Protein AF-A0A6V8KQV4-F1 (afdb_monomer)

Radius of gyration: 14.85 Å; Cα contacts (8 Å, |Δi|>4): 380; chains: 1; bounding box: 39×21×40 Å

Organism: NCBI:txid1076126

Solvent-accessible surface area (backbone atoms only — not comparable to full-atom values): 6880 Å² total; per-residue (Å²): 78,57,39,28,77,65,38,85,32,75,97,43,90,47,80,47,53,73,48,77,50,69,71,37,68,36,46,50,67,84,60,64,80,39,42,41,37,32,36,27,36,32,76,35,73,64,31,20,41,27,46,33,46,32,30,15,32,72,44,78,86,55,69,54,21,40,38,32,39,40,60,42,72,49,62,48,49,76,53,75,44,80,49,42,54,85,64,32,76,66,47,72,46,75,62,90,63,47,31,43,51,6,34,43,38,38,37,39,25,26,21,26,16,64,52,53,36,46,66,46,66,82,90,64,31,47,80,46,69,38,56,93

Sequence (132 aa):
MPSAGGTNHDGTPFNPVTFTATGLTMAYNGGATAFDLFLDAGGSVGNGTQVRVSYDLTGNGSFDRVETYRYFATDPVTGYEHYTQAAGLASSTGTLGSLSNGTVRVEVWSAIGNAPTTLGVGNQSIIRMPFA

pLDDT: mean 96.97, std 3.06, range [72.38, 98.88]

Foldseek 3Di:
DAAPQQDAQWPHFDPWDKDKDFQDFFFFQPDDKKKKKWKFQAQFAPWWKWKKKFKFQELPPDTQKIWIAGIDGDHRHGGTDIDMCVSDTPDMHHDDGGHDRMMMMMTMHTRHGNGDMDIDDDPHIDMDDRTD

Structure (mmCIF, N/CA/C/O backbone):
data_AF-A0A6V8KQV4-F1
#
_entry.id   AF-A0A6V8KQV4-F1
#
loop_
_atom_site.group_PDB
_atom_site.id
_atom_site.type_symbol
_atom_site.label_atom_id
_atom_site.label_alt_id
_atom_site.label_comp_id
_atom_site.label_asym_id
_a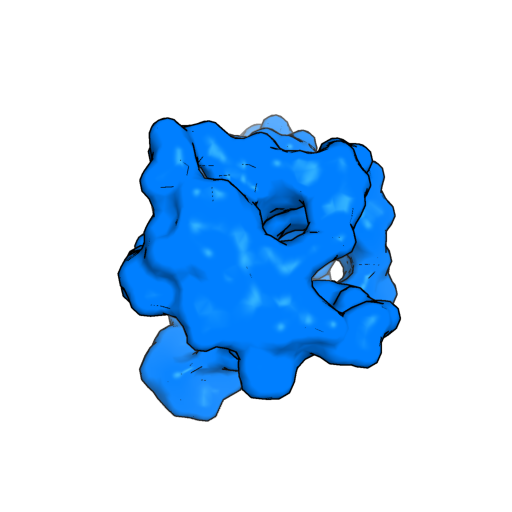tom_site.label_entity_id
_atom_site.label_seq_id
_atom_site.pdbx_PDB_ins_code
_atom_site.Cartn_x
_atom_site.Cartn_y
_atom_site.Cartn_z
_atom_site.occupancy
_atom_site.B_iso_or_equiv
_atom_site.auth_seq_id
_atom_site.auth_comp_id
_atom_site.auth_asym_id
_atom_site.auth_atom_id
_atom_site.pdbx_PDB_model_num
ATOM 1 N N . MET A 1 1 ? 4.339 8.846 -8.697 1.00 95.56 1 MET A N 1
ATOM 2 C CA . MET A 1 1 ? 5.020 8.597 -7.409 1.00 95.56 1 MET A CA 1
ATOM 3 C C . MET A 1 1 ? 6.520 8.716 -7.629 1.00 95.56 1 MET A C 1
ATOM 5 O O . MET A 1 1 ? 6.974 8.270 -8.681 1.00 95.56 1 MET A O 1
ATOM 9 N N . PRO A 1 2 ? 7.280 9.340 -6.711 1.00 96.81 2 PRO A N 1
ATOM 10 C CA . PRO A 1 2 ? 8.743 9.381 -6.795 1.00 96.81 2 PRO A CA 1
ATOM 11 C C . PRO A 1 2 ? 9.363 7.975 -6.844 1.00 96.81 2 PRO A C 1
ATOM 13 O O . PRO A 1 2 ? 8.734 7.006 -6.414 1.00 96.81 2 PRO A O 1
ATOM 16 N N . SER A 1 3 ? 10.585 7.860 -7.370 1.00 96.75 3 SER A N 1
ATOM 17 C CA . SER A 1 3 ? 11.329 6.593 -7.392 1.00 96.75 3 SER A CA 1
ATOM 18 C C . SER A 1 3 ? 11.877 6.215 -6.009 1.00 96.75 3 SER A C 1
ATOM 20 O O . SER A 1 3 ? 11.878 7.034 -5.087 1.00 96.75 3 SER A O 1
ATOM 22 N N . ALA A 1 4 ? 12.406 4.993 -5.881 1.00 97.19 4 ALA A N 1
ATOM 23 C CA . ALA A 1 4 ? 13.145 4.538 -4.698 1.00 97.19 4 ALA A CA 1
ATOM 24 C C . ALA A 1 4 ? 14.607 5.047 -4.662 1.00 97.19 4 ALA A C 1
ATOM 26 O O . ALA A 1 4 ? 15.423 4.584 -3.863 1.00 97.19 4 ALA A O 1
ATOM 27 N N . GLY A 1 5 ? 14.986 5.948 -5.581 1.00 96.94 5 GLY A N 1
ATOM 28 C CA . GLY A 1 5 ? 16.342 6.498 -5.677 1.00 96.94 5 GLY A CA 1
ATOM 29 C C . GLY A 1 5 ? 17.431 5.459 -5.966 1.00 96.94 5 GLY A C 1
ATOM 30 O O . GLY A 1 5 ? 18.589 5.684 -5.622 1.00 96.94 5 GLY A O 1
ATOM 31 N N . GLY A 1 6 ? 17.073 4.301 -6.534 1.00 96.06 6 GLY A N 1
ATOM 32 C CA . GLY A 1 6 ? 18.008 3.196 -6.764 1.00 96.06 6 GLY A CA 1
ATOM 33 C C . GLY A 1 6 ? 18.391 2.418 -5.500 1.00 96.06 6 GLY A C 1
ATOM 34 O O . GLY A 1 6 ? 19.332 1.628 -5.541 1.00 96.06 6 GLY A O 1
AT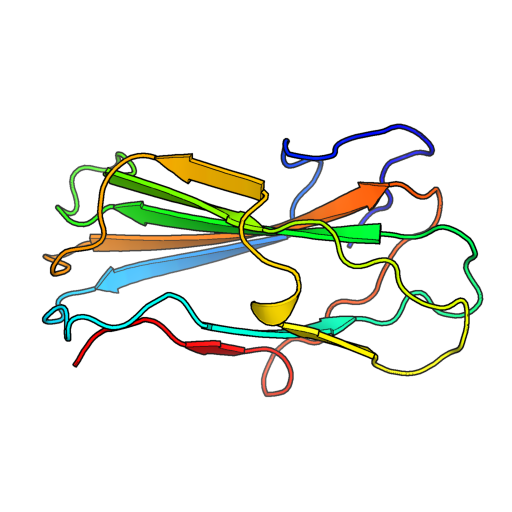OM 35 N N . THR A 1 7 ? 17.677 2.615 -4.388 1.00 96.94 7 THR A N 1
ATOM 36 C CA . THR A 1 7 ? 17.881 1.879 -3.133 1.00 96.94 7 THR A CA 1
ATOM 37 C C . THR A 1 7 ? 16.666 1.022 -2.778 1.00 96.94 7 THR A C 1
ATOM 39 O O . THR A 1 7 ? 15.617 1.122 -3.412 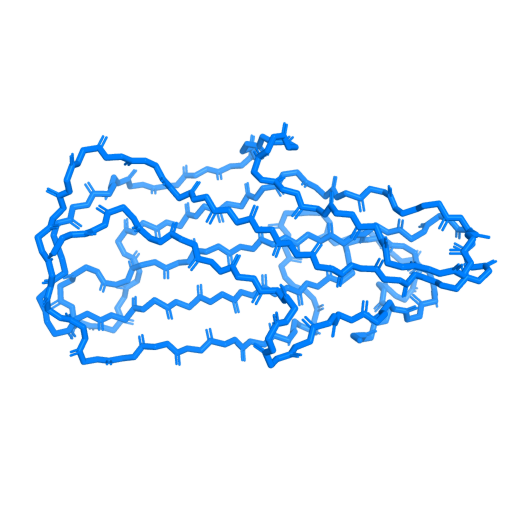1.00 96.94 7 THR A O 1
ATOM 42 N N . ASN A 1 8 ? 16.829 0.119 -1.808 1.00 97.88 8 ASN A N 1
ATOM 43 C CA . ASN A 1 8 ? 15.763 -0.778 -1.374 1.00 97.88 8 ASN A CA 1
ATOM 44 C C . ASN A 1 8 ? 15.004 -0.184 -0.175 1.00 97.88 8 ASN A C 1
ATOM 46 O O . ASN A 1 8 ? 15.593 0.071 0.877 1.00 97.88 8 ASN A O 1
ATOM 50 N N . HIS A 1 9 ? 13.696 -0.014 -0.342 1.00 98.44 9 HIS A N 1
ATOM 51 C CA . HIS A 1 9 ? 12.730 0.435 0.660 1.00 98.44 9 HIS A CA 1
ATOM 52 C C . HIS A 1 9 ? 11.582 -0.573 0.844 1.00 98.44 9 HIS A C 1
ATOM 54 O O . HIS A 1 9 ? 10.469 -0.205 1.225 1.00 98.44 9 HIS A O 1
ATOM 60 N N . ASP A 1 10 ? 11.825 -1.853 0.561 1.00 98.25 10 ASP A N 1
ATOM 61 C CA . ASP A 1 10 ? 10.863 -2.925 0.807 1.00 98.25 10 ASP A CA 1
ATOM 62 C C . ASP A 1 10 ? 10.467 -2.970 2.291 1.00 98.25 10 ASP A C 1
ATOM 64 O O . ASP A 1 10 ? 11.297 -2.941 3.205 1.00 98.25 10 ASP A O 1
ATOM 68 N N . GLY A 1 11 ? 9.161 -2.983 2.532 1.00 97.75 11 GLY A N 1
ATOM 69 C CA . GLY A 1 11 ? 8.550 -3.019 3.852 1.00 97.75 11 GLY A CA 1
ATOM 70 C C . GLY A 1 11 ? 8.527 -1.676 4.584 1.00 97.75 11 GLY A C 1
ATOM 71 O O . GLY A 1 11 ? 7.874 -1.581 5.625 1.00 97.75 11 GLY A O 1
ATOM 72 N N . THR A 1 12 ? 9.182 -0.632 4.066 1.00 97.62 12 THR A N 1
ATOM 73 C CA . THR A 1 12 ? 9.286 0.678 4.729 1.00 97.62 12 THR A CA 1
ATOM 74 C C . THR A 1 12 ? 8.897 1.805 3.772 1.00 97.62 12 THR A C 1
ATOM 76 O O . THR A 1 12 ? 9.634 2.058 2.824 1.00 97.62 12 THR A O 1
ATOM 79 N N . PRO A 1 13 ? 7.779 2.521 4.013 1.00 98.00 13 PRO A N 1
ATOM 80 C CA . PRO A 1 13 ? 7.373 3.639 3.167 1.00 98.00 13 PRO A CA 1
ATOM 81 C C . PRO A 1 13 ? 8.489 4.668 2.959 1.00 98.00 13 PRO A C 1
ATOM 83 O O . PRO A 1 13 ? 9.084 5.155 3.920 1.00 98.00 13 PRO A O 1
ATOM 86 N N . PHE A 1 14 ? 8.733 5.030 1.699 1.00 98.06 14 PHE A N 1
ATOM 87 C CA . PHE A 1 14 ? 9.696 6.056 1.303 1.00 98.06 14 PHE A CA 1
ATOM 88 C C . PHE A 1 14 ? 9.048 7.021 0.312 1.00 98.06 14 PHE A C 1
ATOM 90 O O . PHE A 1 14 ? 8.637 6.614 -0.771 1.00 98.06 14 PHE A O 1
ATOM 97 N N . ASN A 1 15 ? 8.928 8.297 0.692 1.00 97.38 15 ASN A N 1
ATOM 98 C CA . ASN A 1 15 ? 8.198 9.321 -0.071 1.00 97.38 15 ASN A CA 1
ATOM 99 C C . ASN A 1 15 ? 6.815 8.847 -0.581 1.00 97.38 15 ASN A C 1
ATOM 101 O O . ASN A 1 15 ? 6.531 8.981 -1.778 1.00 97.38 15 ASN A O 1
ATOM 105 N N . PRO A 1 16 ? 5.965 8.256 0.287 1.00 98.31 16 PRO A N 1
ATOM 106 C CA . PRO A 1 16 ? 4.710 7.675 -0.158 1.00 98.31 16 PRO A CA 1
ATOM 107 C C . PRO A 1 16 ? 3.743 8.747 -0.659 1.00 98.31 16 PRO A C 1
ATOM 109 O O . PRO A 1 16 ? 3.688 9.866 -0.143 1.00 98.31 16 PRO A O 1
ATOM 112 N N . VAL A 1 17 ? 2.912 8.365 -1.625 1.00 98.12 17 VAL A N 1
ATOM 113 C CA . VAL A 1 17 ? 1.628 9.033 -1.826 1.00 98.12 17 VAL A CA 1
ATOM 114 C C . VAL A 1 17 ? 0.671 8.496 -0.771 1.00 98.12 17 VAL A C 1
ATOM 116 O O . VAL A 1 17 ? 0.472 7.284 -0.665 1.00 98.12 17 VAL A O 1
ATOM 119 N N . THR A 1 18 ? 0.100 9.407 0.011 1.00 98.38 18 THR A N 1
ATOM 120 C CA . THR A 1 18 ? -0.737 9.073 1.164 1.00 98.38 18 THR A CA 1
ATOM 121 C C . THR A 1 18 ? -2.175 9.503 0.922 1.00 98.38 18 THR A C 1
ATOM 123 O O . THR A 1 18 ? -2.440 10.669 0.630 1.00 98.38 18 THR A O 1
ATOM 126 N N . PHE A 1 19 ? -3.104 8.570 1.108 1.00 97.81 19 PHE A N 1
ATOM 127 C CA . PHE A 1 19 ? -4.541 8.817 1.112 1.00 97.81 19 PHE A CA 1
ATOM 128 C C . PHE A 1 19 ? -5.097 8.507 2.497 1.00 97.81 19 PHE A C 1
ATOM 130 O O . PHE A 1 19 ? -4.760 7.479 3.084 1.00 97.81 19 PHE A O 1
ATOM 137 N N . THR A 1 20 ? -5.964 9.376 3.007 1.00 97.94 20 THR A N 1
ATOM 138 C CA . THR A 1 20 ? -6.547 9.220 4.341 1.00 97.94 20 THR A CA 1
ATOM 139 C C . THR A 1 20 ? -8.052 9.418 4.272 1.00 97.94 20 THR A C 1
ATOM 141 O O . THR A 1 20 ? -8.523 10.424 3.744 1.00 97.94 20 THR A O 1
ATOM 144 N N . ALA A 1 21 ? -8.795 8.474 4.841 1.00 97.31 21 ALA A N 1
ATOM 145 C CA . ALA A 1 21 ? -10.220 8.594 5.112 1.00 97.31 21 ALA A CA 1
ATOM 146 C C . ALA A 1 21 ? -10.424 8.620 6.631 1.00 97.31 21 ALA A C 1
ATOM 148 O O . ALA A 1 21 ? -9.925 7.741 7.330 1.00 97.31 21 ALA A O 1
ATOM 149 N N . THR A 1 22 ? -11.122 9.632 7.142 1.00 98.12 22 THR A N 1
ATOM 150 C CA . THR A 1 22 ? -11.329 9.866 8.581 1.00 98.12 22 THR A CA 1
ATOM 151 C C . THR A 1 22 ? -12.816 9.916 8.922 1.00 98.12 22 THR A C 1
ATOM 153 O O . THR A 1 22 ? -13.662 10.023 8.033 1.00 98.12 22 THR A O 1
ATOM 156 N N . GLY A 1 23 ? -13.140 9.845 10.217 1.00 97.44 23 GLY A N 1
ATOM 157 C CA . GLY A 1 23 ? -14.523 9.919 10.696 1.00 97.44 23 GLY A CA 1
ATOM 158 C C . GLY A 1 23 ? -15.350 8.687 10.325 1.00 97.44 23 GLY A C 1
ATOM 159 O O . GLY A 1 23 ? -16.568 8.771 10.179 1.00 97.44 23 GLY A O 1
ATOM 160 N N . LEU A 1 24 ? -14.687 7.547 10.127 1.00 97.06 24 LEU A N 1
ATOM 161 C CA . LEU A 1 24 ? -15.319 6.323 9.656 1.00 97.06 24 LEU A CA 1
ATOM 162 C C . LEU A 1 24 ? -15.975 5.571 10.814 1.00 97.06 24 LEU A C 1
ATOM 164 O O . LEU A 1 24 ? -15.319 5.237 11.796 1.00 97.06 24 LEU A O 1
ATOM 168 N N . THR A 1 25 ? -17.255 5.240 10.671 1.00 97.19 25 THR A N 1
ATOM 169 C CA . THR A 1 25 ? -17.982 4.385 11.619 1.00 97.19 25 THR A CA 1
ATOM 170 C C . THR A 1 25 ? -18.695 3.298 10.831 1.00 97.19 25 THR A C 1
ATOM 172 O O . THR A 1 25 ? -19.689 3.580 10.167 1.00 97.19 25 THR A O 1
ATOM 175 N N . MET A 1 26 ? -18.150 2.081 10.845 1.00 96.12 26 MET A N 1
ATOM 176 C CA . MET A 1 26 ? -18.626 0.963 10.022 1.00 96.12 26 MET A CA 1
ATOM 177 C C . MET A 1 26 ? -18.399 -0.373 10.736 1.00 96.12 26 MET A C 1
ATOM 179 O O . MET A 1 26 ? -17.413 -0.542 11.463 1.00 96.12 26 MET A O 1
ATOM 183 N N . ALA A 1 27 ? -19.294 -1.337 10.520 1.00 97.56 27 ALA A N 1
ATOM 184 C CA . ALA A 1 27 ? -19.203 -2.645 11.163 1.00 97.56 27 ALA A CA 1
ATOM 185 C C . ALA A 1 27 ? -18.246 -3.561 10.391 1.00 97.56 27 ALA A C 1
ATOM 187 O O . ALA A 1 27 ? -18.341 -3.679 9.171 1.00 97.56 27 ALA A O 1
ATOM 188 N N . TYR A 1 28 ? -17.334 -4.241 11.088 1.00 97.12 28 TYR A N 1
ATOM 189 C CA . TYR A 1 28 ? -16.472 -5.240 10.454 1.00 97.12 28 TYR A CA 1
ATOM 190 C C . TYR A 1 28 ? -17.273 -6.473 10.040 1.00 97.12 28 TYR A C 1
ATOM 192 O O . TYR A 1 28 ? -18.006 -7.046 10.845 1.00 97.12 28 TYR A O 1
ATOM 200 N N . ASN A 1 29 ? -17.114 -6.895 8.785 1.00 96.00 29 ASN A N 1
ATOM 201 C CA . ASN A 1 29 ? -17.895 -7.988 8.201 1.00 96.00 29 ASN A CA 1
ATOM 202 C C . ASN A 1 29 ? -17.162 -9.344 8.177 1.00 96.00 29 ASN A C 1
ATOM 204 O O . ASN A 1 29 ? -17.684 -10.308 7.622 1.00 96.00 29 ASN A O 1
ATOM 208 N N . GLY A 1 30 ? -15.963 -9.434 8.762 1.00 95.31 30 GLY A N 1
ATOM 209 C CA . GLY A 1 30 ? -15.153 -10.659 8.764 1.00 95.31 30 GLY A CA 1
ATOM 210 C C . GLY A 1 30 ? -14.270 -10.855 7.525 1.00 95.31 30 GLY A C 1
ATOM 211 O O . GLY A 1 30 ? -13.558 -11.855 7.453 1.00 95.31 30 GLY A O 1
ATOM 212 N N . GLY A 1 31 ? -14.316 -9.939 6.553 1.00 95.19 31 GLY A N 1
ATOM 213 C CA . GLY A 1 31 ? -13.506 -9.987 5.337 1.00 95.19 31 GLY A CA 1
ATOM 214 C C . GLY A 1 31 ? -12.058 -9.522 5.524 1.00 95.19 31 GLY A C 1
ATOM 215 O O . GLY A 1 31 ? -11.625 -9.148 6.607 1.00 95.19 31 GLY A O 1
ATOM 216 N N . ALA A 1 32 ? -11.301 -9.493 4.429 1.00 95.12 32 ALA A N 1
ATOM 217 C CA . ALA A 1 32 ? -9.939 -8.963 4.398 1.00 95.12 32 ALA A CA 1
ATOM 218 C C . ALA A 1 32 ? -9.864 -7.673 3.571 1.00 95.12 32 ALA A C 1
ATOM 220 O O . ALA A 1 32 ? -10.729 -7.410 2.734 1.00 95.12 32 ALA A O 1
ATOM 221 N N . THR A 1 33 ? -8.799 -6.898 3.765 1.00 97.12 33 THR A N 1
ATOM 222 C CA . THR A 1 33 ? -8.449 -5.797 2.863 1.00 97.12 33 THR A CA 1
ATOM 223 C C . THR A 1 33 ? -8.232 -6.333 1.447 1.00 97.12 33 THR A C 1
ATOM 225 O O . THR A 1 33 ? -7.443 -7.258 1.230 1.00 97.12 33 THR A O 1
ATOM 228 N N . ALA A 1 34 ? -8.912 -5.732 0.475 1.00 97.62 34 ALA A N 1
ATOM 229 C CA . ALA A 1 34 ? -8.713 -5.998 -0.944 1.00 97.62 34 ALA A CA 1
ATOM 230 C C . ALA A 1 34 ? -8.449 -4.689 -1.687 1.00 97.62 34 ALA A C 1
ATOM 232 O O . ALA A 1 34 ? -8.894 -3.621 -1.266 1.00 97.62 34 ALA A O 1
ATOM 233 N N . PHE A 1 35 ? -7.724 -4.754 -2.795 1.00 98.19 35 PHE A N 1
ATOM 234 C CA . PHE A 1 35 ? -7.418 -3.579 -3.596 1.00 98.19 35 PHE A CA 1
ATOM 235 C C . PHE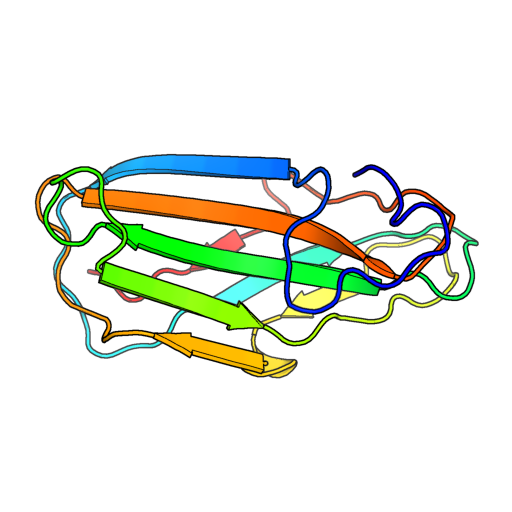 A 1 35 ? -7.124 -3.938 -5.045 1.00 98.19 35 PHE A C 1
ATOM 237 O O . PHE A 1 35 ? -6.764 -5.068 -5.369 1.00 98.19 35 PHE A O 1
ATOM 244 N N . ASP A 1 36 ? -7.262 -2.936 -5.899 1.00 98.50 36 ASP A N 1
ATOM 245 C CA . ASP A 1 36 ? -6.809 -2.962 -7.280 1.00 98.50 36 ASP A CA 1
ATOM 246 C C . ASP A 1 36 ? -6.179 -1.600 -7.577 1.00 98.50 36 ASP A C 1
ATOM 248 O O . ASP A 1 36 ? -6.874 -0.581 -7.597 1.00 98.50 36 ASP A O 1
ATOM 252 N N . LEU A 1 37 ? -4.849 -1.568 -7.672 1.00 98.56 37 LEU A N 1
ATOM 253 C CA . LEU A 1 37 ? -4.066 -0.368 -7.938 1.00 98.56 37 LEU A CA 1
ATOM 254 C C . LEU A 1 37 ? -3.529 -0.418 -9.364 1.00 98.56 37 LEU A C 1
ATOM 256 O O . LEU A 1 37 ? -2.861 -1.374 -9.752 1.00 98.56 37 LEU A O 1
ATOM 260 N N . PHE A 1 38 ? -3.775 0.654 -10.107 1.00 98.62 38 PHE A N 1
ATOM 261 C CA . PHE A 1 38 ? -3.328 0.814 -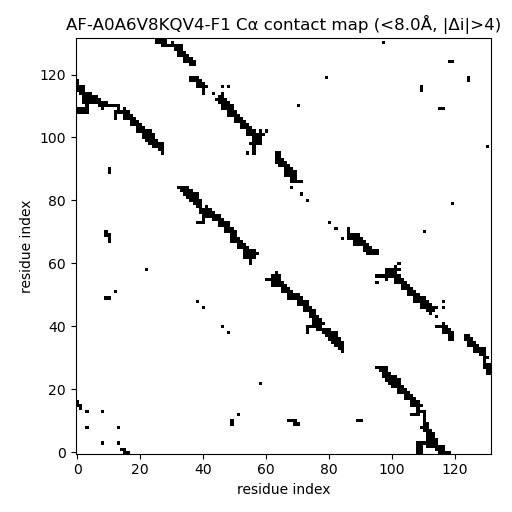11.483 1.00 98.62 38 PHE A CA 1
ATOM 262 C C . PHE A 1 38 ? -1.947 1.464 -11.478 1.00 98.62 38 PHE A C 1
ATOM 264 O O . PHE A 1 38 ? -1.809 2.619 -11.059 1.00 98.62 38 PHE A O 1
ATOM 271 N N . LEU A 1 39 ? -0.935 0.733 -11.935 1.00 98.38 39 LEU A N 1
ATOM 272 C CA . LEU A 1 39 ? 0.462 1.163 -11.936 1.00 98.38 39 LEU A CA 1
ATOM 273 C C . LEU A 1 39 ? 1.021 1.194 -13.352 1.00 98.38 39 LEU A C 1
ATOM 275 O O . LEU A 1 39 ? 0.788 0.268 -14.110 1.00 98.38 39 LEU A O 1
ATOM 279 N N . ASP A 1 40 ? 1.770 2.236 -13.696 1.00 97.94 40 ASP A N 1
ATOM 280 C CA . ASP A 1 40 ? 2.460 2.335 -14.988 1.00 97.94 40 ASP A CA 1
ATOM 281 C C . ASP A 1 40 ? 3.874 2.888 -14.760 1.00 97.94 40 ASP A C 1
ATOM 283 O O . ASP A 1 40 ? 4.047 4.032 -14.322 1.00 97.94 40 ASP A O 1
ATOM 287 N N . ALA A 1 41 ? 4.893 2.062 -15.003 1.00 96.56 41 ALA A N 1
ATOM 288 C CA . ALA A 1 41 ? 6.305 2.444 -14.896 1.00 96.56 41 ALA A CA 1
ATOM 289 C C . ALA A 1 41 ? 6.890 2.974 -16.221 1.00 96.56 41 ALA A C 1
ATOM 291 O O . ALA A 1 41 ? 8.083 3.301 -16.301 1.00 96.56 41 ALA A O 1
ATOM 292 N N . GLY A 1 42 ? 6.073 3.084 -17.271 1.00 95.94 42 GLY A N 1
ATOM 293 C CA . GLY A 1 42 ? 6.512 3.375 -18.627 1.00 95.94 42 GLY A CA 1
ATOM 294 C C . GLY A 1 42 ? 7.536 2.346 -19.108 1.00 95.94 42 GLY A C 1
ATOM 295 O O . GLY A 1 42 ? 7.457 1.168 -18.797 1.00 95.94 42 GLY A O 1
ATOM 296 N N . GLY A 1 43 ? 8.562 2.797 -19.829 1.00 96.06 43 GLY A N 1
ATOM 297 C CA . GLY A 1 43 ? 9.662 1.930 -20.279 1.00 96.06 43 GLY A CA 1
ATOM 298 C C . GLY A 1 43 ? 10.710 1.590 -19.207 1.00 96.06 43 GLY A C 1
ATOM 299 O O . GLY A 1 43 ? 11.834 1.229 -19.559 1.00 96.06 43 GLY A O 1
ATOM 300 N N . SER A 1 44 ? 10.421 1.790 -17.918 1.00 95.44 44 SER A N 1
ATOM 301 C CA . SER A 1 44 ? 11.439 1.740 -16.861 1.00 95.44 44 SER A CA 1
ATOM 302 C C . SER A 1 44 ? 11.639 0.334 -16.306 1.00 95.44 44 SER A C 1
ATOM 304 O O . SER A 1 44 ? 10.735 -0.260 -15.728 1.00 95.44 44 SER A O 1
ATOM 306 N N . VAL A 1 45 ? 12.861 -0.186 -16.420 1.00 94.88 45 VAL A N 1
ATOM 307 C CA . VAL A 1 45 ? 13.217 -1.523 -15.926 1.00 94.88 45 VAL A CA 1
ATOM 308 C C . VAL A 1 45 ? 13.443 -1.516 -14.413 1.00 94.88 45 VAL A C 1
ATOM 310 O O . VAL A 1 45 ? 14.140 -0.650 -13.884 1.00 94.88 45 VAL A O 1
ATOM 313 N N . GLY A 1 46 ? 12.932 -2.545 -13.732 1.00 95.19 46 GLY A N 1
ATOM 314 C CA . GLY A 1 46 ? 13.263 -2.825 -12.331 1.00 95.19 46 GLY A CA 1
ATOM 315 C C . GLY A 1 46 ? 12.523 -1.954 -11.316 1.00 95.19 46 GLY A C 1
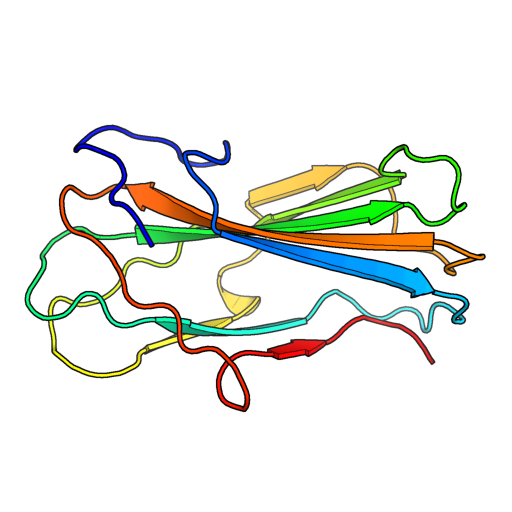ATOM 316 O O . GLY A 1 46 ? 12.995 -1.802 -10.189 1.00 95.19 46 GLY A O 1
ATOM 317 N N . ASN A 1 47 ? 11.384 -1.379 -11.701 1.00 97.44 47 ASN A N 1
ATOM 318 C CA . ASN A 1 47 ? 10.505 -0.678 -10.776 1.00 97.44 47 ASN A CA 1
ATOM 319 C C . ASN A 1 47 ? 9.639 -1.667 -9.986 1.00 97.44 47 ASN A C 1
ATOM 321 O O . ASN A 1 47 ? 9.174 -2.682 -10.504 1.00 97.44 47 ASN A O 1
ATOM 325 N N . GLY A 1 48 ? 9.414 -1.354 -8.711 1.00 98.06 48 GLY A N 1
ATOM 326 C CA . GLY A 1 48 ? 8.533 -2.129 -7.847 1.00 98.06 48 GLY A CA 1
ATOM 327 C C . GLY A 1 48 ? 7.780 -1.217 -6.894 1.00 98.06 48 GLY A C 1
ATOM 328 O O . GLY A 1 48 ? 8.391 -0.418 -6.185 1.00 98.06 48 GLY A O 1
ATOM 329 N N . THR A 1 49 ? 6.455 -1.330 -6.881 1.00 98.62 49 THR A N 1
ATOM 330 C CA . THR A 1 49 ? 5.569 -0.509 -6.043 1.00 98.62 49 THR A CA 1
ATOM 331 C C . THR A 1 49 ? 5.028 -1.327 -4.884 1.00 98.62 49 THR A C 1
ATOM 333 O O . THR A 1 49 ? 4.703 -2.496 -5.055 1.00 98.62 49 THR A O 1
ATOM 336 N N . GLN A 1 50 ? 4.880 -0.719 -3.714 1.00 98.75 50 GLN A N 1
ATOM 337 C CA . GLN A 1 50 ? 4.341 -1.365 -2.525 1.00 98.75 50 GLN A CA 1
ATOM 338 C C . GLN A 1 50 ? 3.234 -0.524 -1.897 1.00 98.75 50 GLN A C 1
ATOM 340 O O . GLN A 1 50 ? 3.227 0.703 -2.015 1.00 98.75 50 GLN A O 1
ATOM 345 N N . VAL A 1 51 ? 2.291 -1.199 -1.236 1.00 98.88 51 VAL A N 1
ATOM 346 C CA . VAL A 1 51 ? 1.204 -0.559 -0.493 1.00 98.88 51 VAL A CA 1
ATOM 347 C C . VAL A 1 51 ? 1.189 -1.002 0.966 1.00 98.88 51 VAL A C 1
ATOM 349 O O . VAL A 1 51 ? 1.410 -2.173 1.299 1.00 98.88 51 VAL A O 1
ATOM 352 N N . ARG A 1 52 ? 0.882 -0.043 1.840 1.00 98.88 52 ARG A N 1
ATOM 353 C CA . ARG A 1 52 ? 0.549 -0.247 3.245 1.00 98.88 52 ARG A CA 1
ATOM 354 C C . ARG A 1 52 ? -0.831 0.326 3.521 1.00 98.88 52 ARG A C 1
ATOM 356 O O . ARG A 1 52 ? -1.112 1.464 3.154 1.00 98.88 52 ARG A O 1
ATOM 363 N N . VAL A 1 53 ? -1.660 -0.446 4.214 1.00 98.69 53 VAL A N 1
ATOM 364 C CA . VAL A 1 53 ? -2.966 -0.003 4.707 1.00 98.69 53 VAL A CA 1
ATOM 365 C C . VAL A 1 53 ? -2.947 -0.051 6.229 1.00 98.69 53 VAL A C 1
ATOM 367 O O . VAL A 1 53 ? -2.623 -1.079 6.822 1.00 98.69 53 VAL A O 1
ATOM 370 N N . SER A 1 54 ? -3.242 1.082 6.859 1.00 98.69 54 SER A N 1
ATOM 371 C CA . SER A 1 54 ? -3.233 1.249 8.312 1.00 98.69 54 SER A CA 1
ATOM 372 C C . SER A 1 54 ? -4.613 1.690 8.791 1.00 98.69 54 SER A C 1
ATOM 374 O O . SER A 1 54 ? -5.206 2.597 8.210 1.00 98.69 54 SER A O 1
ATOM 376 N N . TYR A 1 55 ? -5.107 1.064 9.852 1.00 98.56 55 TYR A N 1
ATOM 377 C CA . TYR A 1 55 ? -6.438 1.263 10.412 1.00 98.56 55 TYR A CA 1
ATOM 378 C C . TYR A 1 55 ? -6.330 1.704 11.872 1.00 98.56 55 TYR A C 1
ATOM 380 O O . TYR A 1 55 ? -5.812 0.961 12.703 1.00 98.56 55 TYR A O 1
ATOM 388 N N . ASP A 1 56 ? -6.797 2.910 12.169 1.00 98.56 56 ASP A N 1
ATOM 389 C CA . ASP A 1 56 ? -7.153 3.364 13.513 1.00 98.56 56 ASP A CA 1
ATOM 390 C C . ASP A 1 56 ? -8.626 3.006 13.692 1.00 98.56 56 ASP A C 1
ATOM 392 O O . ASP A 1 56 ? -9.509 3.665 13.136 1.00 98.56 56 ASP A O 1
ATOM 396 N N . LEU A 1 57 ? -8.876 1.891 14.373 1.00 98.31 57 LEU A N 1
ATOM 397 C CA . LEU A 1 57 ? -10.206 1.316 14.543 1.00 98.31 57 LEU A CA 1
ATOM 398 C C . LEU A 1 57 ? -11.013 2.084 15.588 1.00 98.31 57 LEU A C 1
ATOM 400 O O . LEU A 1 57 ? -12.240 2.139 15.506 1.00 98.31 57 LEU A O 1
ATOM 404 N N . THR A 1 58 ? -10.328 2.690 16.555 1.00 97.94 58 THR A N 1
ATOM 405 C CA . THR A 1 58 ? -10.949 3.315 17.729 1.00 97.94 58 THR A CA 1
ATOM 406 C C . THR A 1 58 ? -11.054 4.838 17.648 1.00 97.94 58 THR A C 1
ATOM 408 O O . THR A 1 58 ? -11.685 5.448 18.512 1.00 97.94 58 THR A O 1
ATOM 411 N N . GLY A 1 59 ? -10.461 5.457 16.626 1.00 97.81 59 GLY A N 1
ATOM 412 C CA . GLY A 1 59 ? -10.455 6.907 16.434 1.00 97.81 59 GLY A CA 1
ATOM 413 C C . GLY A 1 59 ? -9.546 7.641 17.419 1.00 97.81 59 GLY A C 1
ATOM 414 O O . GLY A 1 59 ? -9.773 8.819 17.701 1.00 97.81 59 GLY A O 1
ATOM 415 N N . ASN A 1 60 ? -8.553 6.954 17.991 1.00 97.62 60 ASN A N 1
ATOM 416 C CA . ASN A 1 60 ? -7.678 7.500 19.033 1.00 97.62 60 ASN A CA 1
ATOM 417 C C . ASN A 1 60 ? -6.379 8.120 18.478 1.00 97.62 60 ASN A C 1
ATOM 419 O O . ASN A 1 60 ? -5.557 8.621 19.248 1.00 97.62 60 ASN A O 1
ATOM 423 N N . GLY A 1 61 ? -6.187 8.093 17.157 1.00 97.00 61 GLY A N 1
ATOM 424 C CA . GLY A 1 61 ? -5.009 8.617 16.469 1.00 97.00 61 GLY A CA 1
ATOM 425 C C . GLY A 1 61 ? -3.842 7.632 16.347 1.00 97.00 61 GLY A C 1
ATOM 426 O O . GLY A 1 61 ? -2.815 7.994 15.771 1.00 97.00 61 GLY A O 1
ATOM 427 N N . SER A 1 62 ? -3.971 6.402 16.852 1.00 98.06 62 SER A N 1
ATOM 428 C CA . SER A 1 62 ? -2.998 5.314 16.689 1.00 98.06 62 SER A CA 1
ATOM 429 C C . SER A 1 62 ? -3.558 4.213 15.790 1.00 98.06 62 SER A C 1
ATOM 431 O O . SER A 1 62 ? -4.747 3.925 15.813 1.00 98.06 62 SER A O 1
ATOM 433 N N . PHE A 1 63 ? -2.700 3.566 14.997 1.00 98.56 63 PHE A N 1
ATOM 434 C CA . PHE A 1 63 ? -3.134 2.458 14.144 1.00 98.56 63 PHE A CA 1
ATOM 435 C C . PHE A 1 63 ? -3.161 1.140 14.922 1.00 98.56 63 PHE A C 1
ATOM 437 O O . PHE A 1 63 ? -2.118 0.647 15.352 1.00 98.56 63 PHE A O 1
ATOM 444 N N . ASP A 1 64 ? -4.348 0.552 15.041 1.00 98.50 64 ASP A N 1
ATOM 445 C CA . ASP A 1 64 ? -4.596 -0.745 15.673 1.00 98.50 64 ASP A CA 1
ATOM 446 C C . ASP A 1 64 ? -4.217 -1.920 14.753 1.00 98.50 64 ASP A C 1
ATOM 448 O O . ASP A 1 64 ? -3.771 -2.971 15.216 1.00 98.50 64 ASP A O 1
ATOM 452 N N . ARG A 1 65 ? -4.373 -1.746 13.433 1.00 98.31 65 ARG A N 1
ATOM 453 C CA . ARG A 1 65 ? -4.040 -2.746 12.406 1.00 98.31 65 ARG A CA 1
ATOM 454 C C . ARG A 1 65 ? -3.207 -2.101 11.310 1.00 98.31 65 ARG A C 1
ATOM 456 O O . ARG A 1 65 ? -3.622 -1.112 10.718 1.00 98.31 65 ARG A O 1
ATOM 463 N N . VAL A 1 66 ? -2.050 -2.681 11.006 1.00 98.75 66 VAL A N 1
ATOM 464 C CA . VAL A 1 66 ? -1.203 -2.259 9.881 1.00 98.75 66 VAL A CA 1
ATOM 465 C C . VAL A 1 66 ? -0.917 -3.467 9.007 1.00 98.75 66 VAL A C 1
ATOM 467 O O . VAL A 1 66 ? -0.515 -4.515 9.506 1.00 98.75 66 VAL A O 1
ATOM 470 N N . GLU A 1 67 ? -1.112 -3.323 7.704 1.00 98.69 67 GLU A N 1
ATOM 471 C CA . GLU A 1 67 ? -0.887 -4.359 6.700 1.00 98.69 67 GLU A CA 1
ATOM 472 C C . GLU A 1 67 ? 0.062 -3.821 5.637 1.00 98.69 67 GLU A C 1
ATOM 474 O O . GLU A 1 67 ? -0.220 -2.799 5.020 1.00 98.69 67 GLU A O 1
ATOM 479 N N . THR A 1 68 ? 1.192 -4.494 5.419 1.00 98.81 68 THR A N 1
ATOM 480 C CA . THR A 1 68 ? 2.104 -4.194 4.306 1.00 98.81 68 THR A CA 1
ATOM 481 C C . THR A 1 68 ? 2.093 -5.368 3.340 1.00 98.81 68 THR A C 1
ATOM 483 O O . THR A 1 68 ? 2.353 -6.505 3.740 1.00 98.81 68 THR A O 1
ATOM 486 N N . TYR A 1 69 ? 1.791 -5.109 2.072 1.00 98.75 69 TYR A N 1
ATOM 487 C CA . TYR A 1 69 ? 1.757 -6.130 1.025 1.00 98.75 69 TYR A CA 1
ATOM 488 C C . TYR A 1 69 ? 3.125 -6.270 0.364 1.00 98.75 69 TYR A C 1
ATOM 490 O O . TYR A 1 69 ? 3.932 -5.348 0.420 1.00 98.75 69 TYR A O 1
ATOM 498 N N . ARG A 1 70 ? 3.427 -7.421 -0.241 1.00 98.81 70 ARG A N 1
ATOM 499 C CA . ARG A 1 70 ? 4.649 -7.572 -1.051 1.00 98.81 70 ARG A CA 1
ATOM 500 C C . ARG A 1 70 ? 4.614 -6.580 -2.202 1.00 98.81 70 ARG A C 1
ATOM 502 O O . ARG A 1 70 ? 3.538 -6.345 -2.755 1.00 98.81 70 ARG A O 1
ATOM 509 N N . TYR A 1 71 ? 5.766 -6.009 -2.544 1.00 98.31 71 TYR A N 1
ATOM 510 C CA . TYR A 1 71 ? 5.833 -5.120 -3.694 1.00 98.31 71 TYR A CA 1
ATOM 511 C C . TYR A 1 71 ? 5.448 -5.872 -4.976 1.00 98.31 71 TYR A C 1
ATOM 513 O O . TYR A 1 71 ? 5.673 -7.076 -5.113 1.00 98.31 71 TYR A O 1
ATOM 521 N N . PHE A 1 72 ? 4.864 -5.140 -5.911 1.00 98.62 72 PHE A N 1
ATOM 522 C CA . PHE A 1 72 ? 4.555 -5.587 -7.255 1.00 98.62 72 PHE A CA 1
ATOM 523 C C . PHE A 1 72 ? 5.605 -5.029 -8.206 1.00 98.62 72 PHE A C 1
ATOM 525 O O . PHE A 1 72 ? 5.765 -3.809 -8.302 1.00 98.62 72 PHE A O 1
ATOM 532 N N . ALA A 1 73 ? 6.355 -5.925 -8.845 1.00 97.62 73 ALA A N 1
ATOM 533 C CA . ALA A 1 73 ? 7.293 -5.562 -9.895 1.00 97.62 73 ALA A CA 1
ATOM 534 C C . ALA A 1 73 ? 6.503 -5.271 -11.172 1.00 97.62 73 ALA A C 1
ATOM 536 O O . ALA A 1 73 ? 5.794 -6.151 -11.652 1.00 97.62 73 ALA A O 1
ATOM 537 N N . THR A 1 74 ? 6.632 -4.052 -11.681 1.00 96.38 74 THR A N 1
ATOM 538 C CA . THR A 1 74 ? 6.015 -3.637 -12.943 1.00 96.38 74 THR A CA 1
ATOM 539 C C . THR A 1 74 ? 6.876 -4.084 -14.116 1.00 96.38 74 THR A C 1
ATOM 541 O O . THR A 1 74 ? 8.112 -4.082 -14.011 1.00 96.38 74 THR A O 1
ATOM 544 N N . ASP A 1 75 ? 6.261 -4.422 -15.240 1.00 93.19 75 ASP A N 1
ATOM 545 C CA . ASP A 1 75 ? 6.985 -4.610 -16.489 1.00 93.19 75 ASP A CA 1
ATOM 546 C C . ASP A 1 75 ? 7.356 -3.250 -17.135 1.00 93.19 75 ASP A C 1
ATOM 548 O O . ASP A 1 75 ? 6.775 -2.209 -16.822 1.00 93.19 75 ASP A O 1
ATOM 552 N N . PRO A 1 76 ? 8.416 -3.185 -17.965 1.00 94.19 76 PRO A N 1
ATOM 553 C CA . PRO A 1 76 ? 8.858 -1.939 -18.592 1.00 94.19 76 PRO A CA 1
ATOM 554 C C . PRO A 1 76 ? 8.073 -1.657 -19.885 1.00 94.19 76 PRO A C 1
ATOM 556 O O . PRO A 1 76 ? 8.671 -1.401 -20.937 1.00 94.19 76 PRO A O 1
ATOM 559 N N . VAL A 1 77 ? 6.744 -1.755 -19.833 1.00 96.31 77 VAL A N 1
ATOM 560 C CA . VAL A 1 77 ? 5.844 -1.484 -20.956 1.00 96.31 77 VAL A CA 1
ATOM 561 C C . VAL A 1 77 ? 4.868 -0.381 -20.562 1.00 96.31 77 VAL A C 1
ATOM 563 O O . VAL A 1 77 ? 4.271 -0.401 -19.496 1.00 96.31 77 VAL A O 1
ATOM 566 N N . THR A 1 78 ? 4.681 0.606 -21.444 1.00 96.44 78 THR A N 1
ATOM 567 C CA . THR A 1 78 ? 3.673 1.648 -21.216 1.00 96.44 78 THR A CA 1
ATOM 568 C C . THR A 1 78 ? 2.274 1.046 -21.182 1.00 96.44 78 THR A C 1
ATOM 570 O O . THR A 1 78 ? 1.831 0.426 -22.152 1.00 96.44 78 THR A O 1
ATOM 573 N N . GLY A 1 79 ? 1.557 1.314 -20.098 1.00 96.44 79 GLY A N 1
ATOM 574 C CA . GLY A 1 79 ? 0.220 0.800 -19.852 1.00 96.44 79 GLY A CA 1
ATOM 575 C C . GLY A 1 79 ? 0.012 0.536 -18.368 1.00 96.44 79 GLY A C 1
ATOM 576 O O . GLY A 1 79 ? 0.962 0.357 -17.616 1.00 96.44 79 GLY A O 1
ATOM 577 N N . TYR A 1 80 ? -1.249 0.532 -17.939 1.00 97.62 80 TYR A N 1
ATOM 578 C CA . TYR A 1 80 ? -1.556 0.206 -16.553 1.00 97.62 80 TYR A CA 1
ATOM 579 C C . TYR A 1 80 ? -1.530 -1.303 -16.322 1.00 97.62 80 TYR A C 1
ATOM 581 O O . TYR A 1 80 ? -2.269 -2.054 -16.959 1.00 97.62 80 TYR A O 1
ATOM 589 N N . GLU A 1 81 ? -0.739 -1.711 -15.343 1.00 98.25 81 GLU A N 1
ATOM 590 C CA . GLU A 1 81 ? -0.762 -3.023 -14.718 1.00 98.25 81 GLU A CA 1
ATOM 591 C C . GLU A 1 81 ? -1.592 -2.994 -13.429 1.00 98.25 81 GLU A C 1
ATOM 593 O O . GLU A 1 81 ? -1.749 -1.953 -12.782 1.00 98.25 81 GLU A O 1
ATOM 598 N N . HIS A 1 82 ? -2.109 -4.161 -13.041 1.00 98.25 82 HIS A N 1
ATOM 599 C CA . HIS A 1 82 ? -2.978 -4.324 -11.879 1.00 98.25 82 HIS A CA 1
ATOM 600 C C . HIS A 1 82 ? -2.222 -4.923 -10.695 1.00 98.25 82 HIS A C 1
ATOM 602 O O . HIS A 1 82 ? -1.975 -6.131 -10.627 1.00 98.25 82 HIS A O 1
ATOM 608 N N . TYR A 1 83 ? -1.920 -4.084 -9.711 1.00 98.56 83 TYR A N 1
ATOM 609 C C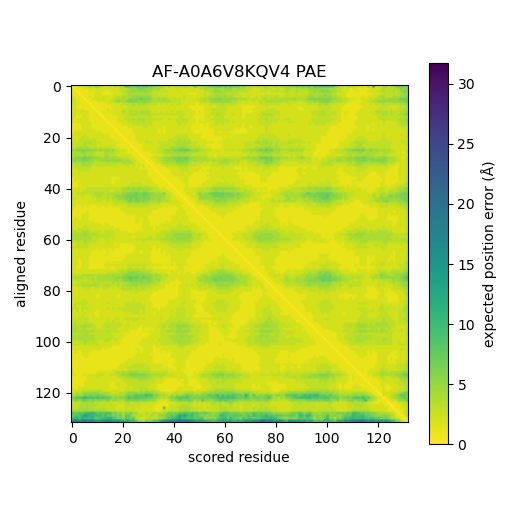A . TYR A 1 83 ? -1.418 -4.529 -8.421 1.00 98.56 83 TYR A CA 1
ATOM 610 C C . TYR A 1 83 ? -2.585 -4.784 -7.471 1.00 98.56 83 TYR A C 1
ATOM 612 O O . TYR A 1 83 ? -3.288 -3.863 -7.061 1.00 98.56 83 TYR A O 1
ATOM 620 N N . THR A 1 84 ? -2.770 -6.047 -7.092 1.00 98.69 84 THR A N 1
ATOM 621 C CA . THR A 1 84 ? -3.856 -6.478 -6.204 1.00 98.69 84 THR A CA 1
ATOM 622 C C . THR A 1 84 ? -3.324 -7.147 -4.940 1.00 98.69 84 THR A C 1
ATOM 624 O O . THR A 1 84 ? -2.152 -7.535 -4.854 1.00 98.69 84 THR A O 1
ATOM 627 N N . GLN A 1 85 ? -4.207 -7.373 -3.962 1.00 98.06 85 GLN A N 1
ATOM 628 C CA . GLN A 1 85 ? -3.873 -8.087 -2.725 1.00 98.06 85 GLN A CA 1
ATOM 629 C C . GLN A 1 85 ? -3.338 -9.510 -2.958 1.00 98.06 85 GLN A C 1
ATOM 631 O O . GLN A 1 85 ? -2.765 -10.097 -2.039 1.00 98.06 85 GLN A O 1
ATOM 636 N N . ALA A 1 86 ? -3.489 -10.068 -4.167 1.00 98.12 86 ALA A N 1
ATOM 637 C CA . ALA A 1 86 ? -2.952 -11.374 -4.547 1.00 98.12 86 ALA A CA 1
ATOM 638 C C . ALA A 1 86 ? -1.415 -11.448 -4.476 1.00 98.12 86 ALA A C 1
ATOM 640 O O . ALA A 1 86 ? -0.875 -12.541 -4.324 1.00 98.12 86 ALA A O 1
ATOM 641 N N . ALA A 1 87 ? -0.711 -10.308 -4.489 1.00 98.12 87 ALA A N 1
ATOM 642 C CA . ALA A 1 87 ? 0.722 -10.256 -4.173 1.00 98.12 87 ALA A CA 1
ATOM 643 C C . ALA A 1 87 ? 1.039 -10.776 -2.752 1.00 98.12 87 ALA A C 1
ATOM 645 O O . ALA A 1 87 ? 2.158 -11.199 -2.450 1.00 98.12 87 ALA A O 1
ATOM 646 N N . GLY A 1 88 ? 0.037 -10.773 -1.871 1.00 98.12 88 GLY A N 1
ATOM 647 C CA . GLY A 1 88 ? 0.096 -11.324 -0.527 1.00 98.12 88 GLY A CA 1
ATOM 648 C C . GLY A 1 88 ? 0.704 -10.371 0.499 1.00 98.12 88 GLY A C 1
ATOM 649 O O . GLY A 1 88 ? 1.469 -9.460 0.182 1.00 98.12 88 GLY A O 1
ATOM 650 N N . LEU A 1 89 ? 0.375 -10.613 1.767 1.00 97.94 89 LEU A N 1
ATOM 651 C CA . LEU A 1 89 ? 0.923 -9.859 2.893 1.00 97.94 89 LEU A CA 1
ATOM 652 C C . LEU A 1 89 ? 2.419 -10.149 3.056 1.00 97.94 89 LEU A C 1
ATOM 654 O O . LEU A 1 89 ? 2.826 -11.313 3.131 1.00 97.94 89 LEU A O 1
ATOM 658 N N . ALA A 1 90 ? 3.222 -9.091 3.129 1.00 98.50 90 ALA A N 1
ATOM 659 C CA . ALA A 1 90 ? 4.614 -9.148 3.561 1.00 98.50 90 ALA A CA 1
ATOM 660 C C . ALA A 1 90 ? 4.705 -9.104 5.093 1.00 98.50 90 ALA A C 1
ATOM 662 O O . ALA A 1 90 ? 5.460 -9.866 5.692 1.00 98.50 90 ALA A O 1
ATOM 663 N N . SER A 1 91 ? 3.900 -8.254 5.736 1.00 98.56 91 SER A N 1
ATOM 664 C CA . SER A 1 91 ? 3.789 -8.179 7.193 1.00 98.56 91 SER A CA 1
ATOM 665 C C . SER A 1 91 ? 2.420 -7.659 7.623 1.00 98.56 91 SER A C 1
ATOM 667 O O . SER A 1 91 ? 1.720 -6.982 6.864 1.00 98.56 91 SER A O 1
ATOM 669 N N . SER A 1 92 ? 2.026 -7.978 8.856 1.00 98.12 92 SER A N 1
ATOM 670 C CA . SER A 1 92 ? 0.858 -7.358 9.472 1.00 98.12 92 SER A CA 1
ATOM 671 C C . SER A 1 92 ? 0.949 -7.347 10.997 1.00 98.12 92 SER A C 1
ATOM 673 O O . SER A 1 92 ? 1.555 -8.247 11.577 1.00 98.12 92 SER A O 1
ATOM 675 N N . THR A 1 93 ? 0.334 -6.356 11.638 1.00 98.50 93 THR A N 1
ATOM 676 C CA . THR A 1 93 ? 0.210 -6.246 13.102 1.00 98.50 93 THR A CA 1
ATOM 677 C C . THR A 1 93 ? -1.251 -6.108 13.513 1.00 98.50 93 THR A C 1
ATOM 679 O O . THR A 1 93 ? -2.071 -5.665 12.716 1.00 98.50 93 THR A O 1
ATOM 682 N N . GLY A 1 94 ? -1.593 -6.492 14.744 1.00 97.88 94 GLY A N 1
ATOM 683 C CA . GLY A 1 94 ? -2.960 -6.376 15.261 1.00 97.88 94 GLY A CA 1
ATOM 684 C C . GLY A 1 94 ? -3.992 -7.187 14.472 1.00 97.88 94 GLY A C 1
ATOM 685 O O . GLY A 1 94 ? -3.645 -8.092 13.709 1.00 97.88 94 GLY A O 1
ATOM 686 N N . THR A 1 95 ? -5.267 -6.852 14.644 1.00 96.38 95 THR A N 1
ATOM 687 C CA . THR A 1 95 ? -6.403 -7.534 14.006 1.00 96.38 95 THR A CA 1
ATOM 688 C C . THR A 1 95 ? -7.392 -6.518 13.456 1.00 96.38 95 THR A C 1
ATOM 690 O O . THR A 1 95 ? -7.595 -5.470 14.061 1.00 96.38 95 THR A O 1
ATOM 693 N N . LEU A 1 96 ? -8.040 -6.840 12.335 1.00 97.06 96 LEU A N 1
ATOM 694 C CA . LEU A 1 96 ? -9.183 -6.066 11.852 1.00 97.06 96 LEU A CA 1
ATOM 695 C C . LEU A 1 96 ? -10.347 -6.146 12.856 1.00 97.06 96 LEU A C 1
ATOM 697 O O . LEU A 1 96 ? -10.512 -7.143 13.560 1.00 97.06 96 LEU A O 1
ATOM 701 N N . GLY A 1 97 ? -11.151 -5.091 12.906 1.00 97.19 97 GLY A N 1
ATOM 702 C CA . GLY A 1 97 ? -12.304 -4.939 13.789 1.00 97.19 97 GLY A CA 1
ATOM 703 C C . GLY A 1 97 ? -13.123 -3.729 13.356 1.00 97.19 97 GLY A C 1
ATOM 704 O O . GLY A 1 97 ? -12.725 -3.032 12.431 1.00 97.19 97 GLY A O 1
ATOM 705 N N . SER A 1 98 ? -14.288 -3.501 13.962 1.00 97.81 98 SER A N 1
ATOM 706 C CA . SER A 1 98 ? -15.166 -2.393 13.561 1.00 97.81 98 SER A CA 1
ATOM 707 C C . SER A 1 98 ? -14.488 -1.032 13.729 1.00 97.81 98 SER A C 1
ATOM 709 O O . SER A 1 98 ? -13.710 -0.834 14.659 1.00 97.81 98 SER A O 1
ATOM 711 N N . LEU A 1 99 ? -14.833 -0.093 12.850 1.00 97.88 99 LEU A N 1
ATOM 712 C CA . LEU A 1 99 ? -14.405 1.300 12.941 1.00 97.88 99 LEU A CA 1
ATOM 713 C C . LEU A 1 99 ? -15.405 2.093 13.787 1.00 97.88 99 LEU A C 1
ATOM 715 O O . LEU A 1 99 ? -16.614 2.008 13.564 1.00 97.88 99 LEU A O 1
ATOM 719 N N . SER A 1 100 ? -14.899 2.899 14.715 1.00 98.00 100 SER A N 1
ATOM 720 C CA . SER A 1 100 ? -15.673 3.853 15.511 1.00 98.00 100 SER A CA 1
ATOM 721 C C . SER A 1 100 ? -14.998 5.217 15.458 1.00 98.00 100 SER A C 1
ATOM 723 O O . SER A 1 100 ? -13.999 5.431 16.138 1.00 98.00 100 SER A O 1
ATOM 725 N N . ASN A 1 101 ? -15.536 6.138 14.648 1.00 98.06 101 ASN A N 1
ATOM 726 C CA . ASN A 1 101 ? -14.893 7.422 14.335 1.00 98.06 101 ASN A CA 1
ATOM 727 C C . ASN A 1 101 ? -13.413 7.261 13.914 1.00 98.06 101 ASN A C 1
ATOM 729 O O . ASN A 1 101 ? -12.555 8.082 14.235 1.00 98.06 101 ASN A O 1
ATOM 733 N N . GLY A 1 102 ? -13.120 6.159 13.230 1.00 98.19 102 GLY A N 1
ATOM 734 C CA . GLY A 1 102 ? -11.776 5.711 12.919 1.00 98.19 102 GLY A CA 1
ATOM 735 C C . GLY A 1 102 ? -11.176 6.368 11.681 1.00 98.19 102 GLY A C 1
ATOM 736 O O . GLY A 1 102 ? -11.814 7.160 10.975 1.00 98.19 102 GLY A O 1
ATOM 737 N N . THR A 1 103 ? -9.929 5.990 11.408 1.00 98.50 103 THR A N 1
ATOM 738 C CA . THR A 1 103 ? -9.144 6.465 10.266 1.00 98.50 103 THR A CA 1
ATOM 739 C C . THR A 1 103 ? -8.553 5.294 9.496 1.00 98.50 103 THR A C 1
ATOM 741 O O . THR A 1 103 ? -7.963 4.389 10.079 1.00 98.50 103 THR A O 1
ATOM 744 N N . VAL A 1 104 ? -8.642 5.338 8.169 1.00 98.31 104 VAL A N 1
ATOM 745 C CA . VAL A 1 104 ? -7.898 4.442 7.279 1.00 98.31 104 VAL A CA 1
ATOM 746 C C . VAL A 1 104 ? -6.897 5.259 6.484 1.00 98.31 104 VAL A C 1
ATOM 748 O O . VAL A 1 104 ? -7.259 6.235 5.827 1.00 98.31 104 VAL A O 1
ATOM 751 N N . ARG A 1 105 ? -5.628 4.854 6.548 1.00 98.69 105 ARG A N 1
A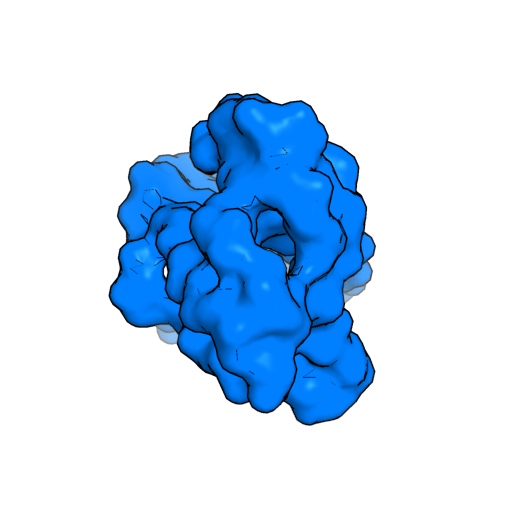TOM 752 C CA . ARG A 1 105 ? -4.524 5.461 5.807 1.00 98.69 105 ARG A CA 1
ATOM 753 C C . ARG A 1 105 ? -3.925 4.459 4.836 1.00 98.69 105 ARG A C 1
ATOM 755 O O . ARG A 1 105 ? -3.567 3.350 5.223 1.00 98.69 105 ARG A O 1
ATOM 762 N N . VAL A 1 106 ? -3.778 4.882 3.590 1.00 98.62 106 VAL A N 1
ATOM 763 C CA . VAL A 1 106 ? -3.180 4.108 2.504 1.00 98.62 106 VAL A CA 1
ATOM 764 C C . VAL A 1 106 ? -1.918 4.829 2.068 1.00 98.62 106 VAL A C 1
ATOM 766 O O . VAL A 1 106 ? -1.970 5.994 1.681 1.00 98.62 106 VAL A O 1
ATOM 769 N N . GLU A 1 107 ? -0.791 4.140 2.142 1.00 98.81 107 GLU A N 1
ATOM 770 C CA . GLU A 1 107 ? 0.519 4.643 1.739 1.00 98.81 107 GLU A CA 1
ATOM 771 C C . GLU A 1 107 ? 1.000 3.795 0.560 1.00 98.81 107 GLU A C 1
ATOM 773 O O . GLU A 1 107 ? 1.128 2.577 0.697 1.00 98.81 107 GLU A O 1
ATOM 778 N N . VAL A 1 108 ? 1.248 4.420 -0.594 1.00 98.75 108 VAL A N 1
ATOM 779 C CA . VAL A 1 108 ? 1.773 3.755 -1.799 1.00 98.75 108 VAL A CA 1
ATOM 780 C C . VAL A 1 108 ? 3.116 4.377 -2.166 1.00 98.75 108 VAL A C 1
ATOM 782 O O . VAL A 1 108 ? 3.222 5.600 -2.266 1.00 98.75 108 VAL A O 1
ATOM 785 N N . TRP A 1 109 ? 4.150 3.559 -2.356 1.00 98.75 109 TRP A N 1
ATOM 786 C CA . TRP A 1 109 ? 5.499 4.033 -2.675 1.00 98.75 109 TRP A CA 1
ATOM 787 C C . TRP A 1 109 ? 6.231 3.109 -3.642 1.00 98.75 109 TRP A C 1
ATOM 789 O O . TRP A 1 109 ? 5.897 1.933 -3.778 1.00 98.75 109 TRP A O 1
ATOM 799 N N . SER A 1 110 ? 7.268 3.642 -4.284 1.00 98.44 110 SER A N 1
ATOM 800 C CA . SER A 1 110 ? 8.248 2.830 -5.004 1.00 98.44 110 SER A CA 1
ATOM 801 C C . SER A 1 110 ? 9.177 2.173 -3.978 1.00 98.44 110 SER A C 1
ATOM 803 O O . SER A 1 110 ? 9.967 2.862 -3.333 1.00 98.44 110 SER A O 1
ATOM 805 N N . ALA A 1 111 ? 9.068 0.857 -3.797 1.00 98.50 111 ALA A N 1
ATOM 806 C CA . ALA A 1 111 ? 9.910 0.084 -2.882 1.00 98.50 111 ALA A CA 1
ATOM 807 C C . ALA A 1 111 ? 11.304 -0.186 -3.465 1.00 98.50 111 ALA A C 1
ATOM 809 O O . ALA A 1 111 ? 12.279 -0.262 -2.724 1.00 98.50 111 ALA A O 1
ATOM 810 N N . ILE A 1 112 ? 11.403 -0.309 -4.789 1.00 98.38 112 ILE A N 1
ATOM 811 C CA . ILE A 1 112 ? 12.658 -0.453 -5.533 1.00 98.38 112 ILE A CA 1
ATOM 812 C C . ILE A 1 112 ? 12.570 0.317 -6.856 1.00 98.38 112 ILE A C 1
ATOM 814 O O . ILE A 1 112 ? 11.489 0.738 -7.279 1.00 98.38 112 ILE A O 1
ATOM 818 N N . GLY A 1 113 ? 13.710 0.466 -7.526 1.00 97.44 113 GLY A N 1
ATOM 819 C CA . GLY A 1 113 ? 13.810 1.105 -8.836 1.00 97.44 113 GLY A CA 1
ATOM 820 C C . GLY A 1 113 ? 14.321 2.542 -8.770 1.00 97.44 113 GLY A C 1
ATOM 821 O O . GLY A 1 113 ? 14.375 3.180 -7.716 1.00 97.44 113 GLY A O 1
ATOM 822 N N . ASN A 1 114 ? 14.744 3.056 -9.921 1.00 97.00 114 ASN A N 1
ATOM 823 C CA . ASN A 1 114 ? 15.337 4.393 -10.027 1.00 97.00 114 ASN A CA 1
ATOM 824 C C . ASN A 1 114 ? 14.466 5.382 -10.817 1.00 97.00 114 ASN A C 1
ATOM 826 O O . ASN A 1 114 ? 14.747 6.578 -10.832 1.00 97.00 114 ASN A O 1
ATOM 830 N N . ALA A 1 115 ? 13.380 4.907 -11.428 1.00 97.25 115 ALA A N 1
ATOM 831 C CA . ALA A 1 115 ? 12.446 5.725 -12.189 1.00 97.25 115 ALA A CA 1
ATOM 832 C C . ALA A 1 115 ? 11.128 5.936 -11.424 1.00 97.25 115 ALA A C 1
ATOM 834 O O . ALA A 1 115 ? 10.778 5.118 -10.571 1.00 97.25 115 ALA A O 1
ATOM 835 N N . PRO A 1 116 ? 10.391 7.028 -11.681 1.00 97.06 116 PRO A N 1
ATOM 836 C CA . PRO A 1 116 ? 9.060 7.216 -11.112 1.00 97.06 116 PRO A CA 1
ATOM 837 C C . PRO A 1 116 ? 8.051 6.200 -11.675 1.00 97.06 116 PRO A C 1
ATOM 839 O O . PRO A 1 116 ? 8.188 5.754 -12.810 1.00 97.06 116 PRO A O 1
ATOM 842 N N . THR A 1 117 ? 7.004 5.907 -10.901 1.00 97.94 117 THR A N 1
ATOM 843 C CA . THR A 1 117 ? 5.842 5.104 -11.332 1.00 97.94 117 THR A CA 1
ATOM 844 C C . THR A 1 117 ? 4.573 5.948 -11.248 1.00 97.94 117 THR A C 1
ATOM 846 O O . THR A 1 117 ? 4.342 6.649 -10.254 1.00 97.94 117 THR A O 1
ATOM 849 N N . THR A 1 118 ? 3.730 5.899 -12.273 1.00 98.06 118 THR A N 1
ATOM 850 C CA . THR A 1 118 ? 2.397 6.509 -12.269 1.00 98.06 118 THR A CA 1
ATOM 851 C C . THR A 1 118 ? 1.437 5.624 -11.483 1.00 98.06 118 THR A C 1
ATOM 853 O O . THR A 1 118 ? 1.362 4.425 -11.722 1.00 98.06 118 THR A O 1
ATOM 856 N N . LEU A 1 119 ? 0.703 6.224 -10.544 1.00 98.06 119 LEU A N 1
ATOM 857 C CA . LEU A 1 119 ? -0.417 5.589 -9.850 1.00 98.06 119 LEU A CA 1
ATOM 858 C C . LEU A 1 119 ? -1.705 6.200 -10.399 1.00 98.06 119 LEU A C 1
ATOM 860 O O . LEU A 1 119 ? -1.899 7.412 -10.274 1.00 98.06 119 LEU A O 1
ATOM 864 N N . GLY A 1 120 ? -2.572 5.381 -10.989 1.00 96.94 120 GLY A N 1
ATOM 865 C CA . GLY A 1 120 ? -3.886 5.818 -11.453 1.00 96.94 120 GLY A CA 1
ATOM 866 C C . GLY A 1 120 ? -4.770 6.207 -10.267 1.00 96.94 120 GLY A C 1
ATOM 867 O O . GLY A 1 120 ? -4.969 5.410 -9.355 1.00 96.94 120 GLY A O 1
ATOM 868 N N . VAL A 1 121 ? -5.311 7.422 -10.258 1.00 94.12 121 VAL A N 1
ATOM 869 C CA . VAL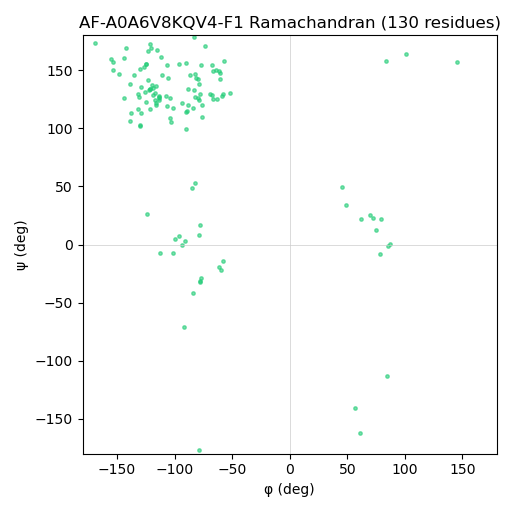 A 1 121 ? -6.186 7.945 -9.188 1.00 94.12 121 VAL A CA 1
ATOM 870 C C . VAL A 1 121 ? -7.546 8.355 -9.758 1.00 94.12 121 VAL A C 1
ATOM 872 O O . VAL A 1 121 ? -7.755 8.335 -10.968 1.00 94.12 121 VAL A O 1
ATOM 875 N N . GLY A 1 122 ? -8.503 8.712 -8.899 1.00 90.25 122 GLY A N 1
ATOM 876 C CA . GLY A 1 122 ? -9.870 9.015 -9.327 1.00 90.25 122 GLY A CA 1
ATOM 877 C C . GLY A 1 122 ? -10.701 7.740 -9.446 1.00 90.25 122 GLY A C 1
ATOM 878 O O . GLY A 1 122 ? -10.982 7.109 -8.435 1.00 90.25 122 GLY A O 1
ATOM 879 N N . ASN A 1 123 ? -11.104 7.362 -10.660 1.00 89.62 123 ASN A N 1
ATOM 880 C CA . ASN A 1 123 ? -11.953 6.188 -10.907 1.00 89.62 123 ASN A CA 1
ATOM 881 C C . ASN A 1 123 ? -11.178 4.910 -11.286 1.00 89.62 123 ASN A C 1
ATOM 883 O O . ASN A 1 123 ? -11.808 3.930 -11.674 1.00 89.62 123 ASN A O 1
ATOM 887 N N . GLN A 1 124 ? -9.843 4.930 -11.218 1.00 93.50 124 GLN A N 1
ATOM 888 C CA . GLN A 1 124 ? -8.999 3.795 -11.603 1.00 93.50 124 GLN A CA 1
ATOM 889 C C . GLN A 1 124 ? -8.701 2.881 -10.409 1.00 93.50 124 GLN A C 1
ATOM 891 O O . GLN A 1 124 ? -9.240 1.782 -10.323 1.00 93.50 124 GLN A O 1
ATOM 896 N N . SER A 1 125 ? -7.873 3.348 -9.469 1.00 96.56 125 SER A N 1
ATOM 897 C CA . SER A 1 125 ? -7.473 2.548 -8.309 1.00 96.56 125 SER A CA 1
ATOM 898 C C . SER A 1 125 ? -8.519 2.559 -7.196 1.00 96.56 125 SER A C 1
ATOM 900 O O . SER A 1 125 ? -9.127 3.589 -6.904 1.00 96.56 125 SER A O 1
ATOM 902 N N . ILE A 1 126 ? -8.673 1.423 -6.518 1.00 96.56 126 ILE A N 1
ATOM 903 C CA . ILE A 1 126 ? -9.652 1.222 -5.447 1.00 96.56 126 ILE A CA 1
ATOM 904 C C . ILE A 1 126 ? -9.053 0.434 -4.278 1.00 96.56 126 ILE A C 1
ATOM 906 O O . ILE A 1 126 ? -8.401 -0.591 -4.466 1.00 96.56 126 ILE A O 1
ATOM 910 N N . ILE A 1 127 ? -9.368 0.871 -3.054 1.00 95.00 127 ILE A N 1
ATOM 911 C CA . ILE A 1 127 ? -9.256 0.065 -1.833 1.00 95.00 127 ILE A CA 1
ATOM 912 C C . ILE A 1 127 ? -10.662 -0.371 -1.418 1.00 95.00 127 ILE A C 1
ATOM 914 O O . ILE A 1 127 ? -11.558 0.456 -1.253 1.00 95.00 127 ILE A O 1
ATOM 918 N N . ARG A 1 128 ? -10.859 -1.677 -1.245 1.00 94.00 128 ARG A N 1
ATOM 919 C CA . ARG A 1 128 ? -12.087 -2.286 -0.726 1.00 94.00 128 ARG A CA 1
ATOM 920 C C . ARG A 1 128 ? -11.837 -2.705 0.712 1.00 94.00 128 ARG A C 1
ATOM 922 O O . ARG A 1 128 ? -11.088 -3.644 0.982 1.00 94.00 128 ARG A O 1
ATOM 929 N N . MET A 1 129 ? -12.460 -1.978 1.627 1.00 85.06 129 MET A N 1
ATOM 930 C CA . MET A 1 129 ? -12.341 -2.242 3.053 1.00 85.06 129 MET A CA 1
ATOM 931 C C . MET A 1 129 ? -13.379 -3.290 3.496 1.00 85.06 129 MET A C 1
ATOM 933 O O . MET A 1 129 ? -14.491 -3.293 2.963 1.00 85.06 129 MET A O 1
ATOM 937 N N . PRO A 1 130 ? -13.065 -4.162 4.469 1.00 87.81 130 PRO A N 1
ATOM 938 C CA . PRO A 1 130 ? -13.948 -5.245 4.907 1.00 87.81 130 PRO A CA 1
ATOM 939 C C . PRO A 1 130 ? -15.020 -4.768 5.906 1.00 87.81 130 PRO A C 1
ATOM 941 O O . PRO A 1 130 ? -15.166 -5.312 7.003 1.00 87.81 130 PRO A O 1
ATOM 944 N N . PHE A 1 131 ? -15.772 -3.732 5.535 1.00 88.19 131 PHE A N 1
ATOM 945 C CA . PHE A 1 131 ? -16.811 -3.137 6.376 1.00 88.19 131 PHE A CA 1
ATOM 946 C C . PHE A 1 131 ? -18.172 -3.097 5.672 1.00 88.19 131 PHE A C 1
ATOM 948 O O . PHE A 1 131 ? -18.237 -3.119 4.441 1.00 88.19 131 PHE A O 1
ATOM 955 N N . ALA A 1 132 ? -19.239 -3.074 6.470 1.00 72.38 132 ALA A N 1
ATOM 956 C CA . ALA A 1 132 ? -20.631 -2.897 6.056 1.00 72.38 132 ALA A CA 1
ATOM 957 C C . ALA A 1 132 ? -21.212 -1.597 6.627 1.00 72.38 132 ALA A C 1
ATOM 959 O O . ALA A 1 132 ? -20.794 -1.204 7.747 1.00 72.38 132 ALA A O 1
#

Mean predicted aligned error: 2.64 Å

Nearest PDB structures (foldseek):
  7uac-assembly1_H  TM=4.409E-01  e=6.934E-02  Homo sapiens
  7uai-assembly1_D  TM=5.380E-01  e=5.048E-01  Homo sapiens
  7uaf-assembly1_D  TM=4.905E-01  e=2.908E-01  Homo sapiens
  7uai-assembly1_C  TM=5.170E-01  e=4.521E-01  Homo sapiens
  7uab-assembly1_D  TM=4.676E-01  e=3.831E-01  Homo sapiens

Secondary structure (DSSP, 8-state):
----TTS--TTS-SS-EEEEEEEEEE-B-S---EEEEEEE-TT-TT-EEEEEEEEESSSSSS-SEEEEEPPEEPPSSSS-EEEEGGG-EEEEES----EEEEEEEEEEEEEE-SS--EE-TTTT-EEE-SB-